Protein AF-W2TGU9-F1 (afdb_monomer)

pLDDT: mean 70.24, std 19.49, range [22.89, 90.75]

Solvent-accessible surface area (backbone atoms only — not comparable to full-atom values): 8848 Å² total; per-residue (Å²): 119,81,78,75,55,93,89,49,53,28,16,48,37,39,36,30,33,46,32,36,90,89,42,74,52,79,62,79,41,73,50,71,53,70,76,40,55,74,68,80,34,71,71,95,74,76,102,65,79,86,46,58,84,76,68,36,72,63,57,71,73,82,74,92,68,99,60,100,67,80,61,54,47,38,52,45,71,42,64,78,46,86,91,39,70,50,75,46,83,45,72,67,69,90,71,77,44,30,33,36,43,34,39,31,64,24,86,51,97,61,87,42,76,31,36,31,44,32,41,36,8,36,63,94,35,71,72,45,73,36,57,27,30,20,88,46,86,53,78,42,73,43,89,89,50,120

Radius of gyration: 15.14 Å; Cα contacts (8 Å, |Δi|>4): 300; chains: 1; bounding box: 42×35×39 Å

Mean predicted aligned error: 9.55 Å

InterPro domains:
  IPR005018 DOMON domain [PF03351] (83-142)
  IPR042789 DOMON domain-containing protein FRRS1L [PTHR46902] (46-141)

Organism: Necator americanus (NCBI:txid51031)

Structure (mmCIF, N/CA/C/O bac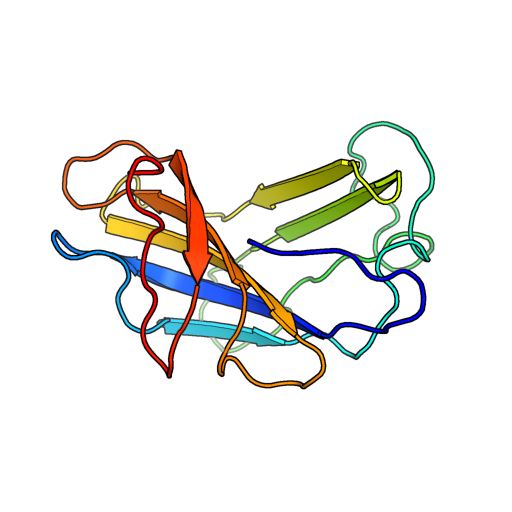kbone):
data_AF-W2TGU9-F1
#
_entry.id   AF-W2TGU9-F1
#
loop_
_atom_site.group_PDB
_atom_site.id
_atom_site.type_symbol
_atom_site.label_atom_id
_atom_site.label_alt_id
_atom_site.label_comp_id
_atom_site.label_asym_id
_atom_site.label_entity_id
_atom_site.label_seq_id
_atom_site.pdbx_PDB_ins_code
_atom_site.Cartn_x
_atom_site.Cartn_y
_atom_site.Cartn_z
_atom_site.occupancy
_atom_site.B_iso_or_equiv
_atom_site.auth_seq_id
_atom_site.auth_comp_id
_atom_site.auth_asym_id
_atom_site.auth_atom_id
_atom_site.pdbx_PDB_model_num
ATOM 1 N N . VAL A 1 1 ? 9.210 -6.435 4.866 1.00 71.75 1 VAL A N 1
ATOM 2 C CA . VAL A 1 1 ? 9.332 -4.982 4.605 1.00 71.75 1 VAL A CA 1
ATOM 3 C C . VAL A 1 1 ? 9.538 -4.822 3.114 1.00 71.75 1 VAL A C 1
ATOM 5 O O . VAL A 1 1 ? 10.260 -5.633 2.547 1.00 71.75 1 VAL A O 1
ATOM 8 N N . PHE A 1 2 ? 8.859 -3.862 2.485 1.00 81.00 2 PHE A N 1
ATOM 9 C CA . PHE A 1 2 ? 8.935 -3.647 1.040 1.00 81.00 2 PHE A CA 1
ATOM 10 C C . PHE A 1 2 ? 10.384 -3.403 0.593 1.00 81.00 2 PHE A C 1
ATOM 12 O O . PHE A 1 2 ? 11.116 -2.652 1.236 1.00 81.00 2 PHE A O 1
ATOM 19 N N . THR A 1 3 ? 10.781 -4.036 -0.509 1.00 84.38 3 THR A N 1
ATOM 20 C CA . THR A 1 3 ? 12.079 -3.835 -1.156 1.00 84.38 3 THR A CA 1
ATOM 21 C C . THR A 1 3 ? 11.817 -3.438 -2.595 1.00 84.38 3 THR A C 1
ATOM 23 O O . THR A 1 3 ? 11.109 -4.140 -3.315 1.00 84.38 3 THR A O 1
ATOM 26 N N . TYR A 1 4 ? 12.351 -2.290 -2.988 1.00 84.31 4 TYR A N 1
ATOM 27 C CA . TYR A 1 4 ? 12.163 -1.759 -4.326 1.00 84.31 4 TYR A CA 1
ATOM 28 C C . TYR A 1 4 ? 13.115 -2.417 -5.323 1.00 84.31 4 TYR A C 1
ATOM 30 O O . TYR A 1 4 ? 14.317 -2.503 -5.083 1.00 84.31 4 TYR A O 1
ATOM 38 N N . ASP A 1 5 ? 12.560 -2.840 -6.454 1.00 87.44 5 ASP A N 1
ATOM 39 C CA . ASP A 1 5 ? 13.272 -3.323 -7.629 1.00 87.44 5 ASP A CA 1
ATOM 40 C C . ASP A 1 5 ? 12.936 -2.400 -8.808 1.00 87.44 5 ASP A C 1
ATOM 42 O O . ASP A 1 5 ? 11.795 -2.324 -9.266 1.00 87.44 5 ASP A O 1
ATOM 46 N N . SER A 1 6 ? 13.941 -1.680 -9.306 1.00 82.25 6 SER A N 1
ATOM 47 C CA . SER A 1 6 ? 13.779 -0.737 -10.416 1.00 82.25 6 SER A CA 1
ATOM 48 C C . SER A 1 6 ? 13.483 -1.411 -11.758 1.00 82.25 6 SER A C 1
ATOM 50 O O . SER A 1 6 ? 13.033 -0.739 -12.687 1.00 82.25 6 SER A O 1
ATOM 52 N N . SER A 1 7 ? 13.713 -2.721 -11.872 1.00 87.12 7 SER A N 1
ATOM 53 C CA . SER A 1 7 ? 13.420 -3.515 -13.067 1.00 87.12 7 SER A CA 1
ATOM 54 C C . SER A 1 7 ? 12.006 -4.102 -13.075 1.00 87.12 7 SER A C 1
ATOM 56 O O . SER A 1 7 ? 11.562 -4.627 -14.099 1.00 87.12 7 SER A O 1
ATOM 58 N N . GLN A 1 8 ? 11.270 -3.965 -11.968 1.00 87.88 8 GLN A N 1
ATOM 59 C CA . GLN A 1 8 ? 9.936 -4.520 -11.802 1.00 87.88 8 GLN A CA 1
ATOM 60 C C . GLN A 1 8 ? 8.850 -3.431 -11.896 1.00 87.88 8 GLN A C 1
ATOM 62 O O . GLN A 1 8 ? 8.919 -2.410 -11.206 1.00 87.88 8 GLN A O 1
ATOM 67 N N . PRO A 1 9 ? 7.787 -3.646 -12.692 1.00 83.75 9 PRO A N 1
ATOM 68 C CA . PRO A 1 9 ? 6.583 -2.841 -12.588 1.00 83.75 9 PRO A CA 1
ATOM 69 C C . PRO A 1 9 ? 5.688 -3.345 -11.442 1.00 83.75 9 PRO A C 1
ATOM 71 O O . PRO A 1 9 ? 5.563 -4.547 -11.198 1.00 83.75 9 PRO A O 1
ATOM 74 N N . TYR A 1 10 ? 5.016 -2.418 -10.766 1.00 83.94 10 TYR A N 1
ATOM 75 C CA . TYR A 1 10 ? 4.157 -2.683 -9.618 1.00 83.94 10 TYR A CA 1
ATOM 76 C C . TYR A 1 10 ? 2.718 -2.245 -9.874 1.00 83.94 10 TYR A C 1
ATOM 78 O O . TYR A 1 10 ? 2.453 -1.245 -10.546 1.00 83.94 10 TYR A O 1
ATOM 86 N N . TYR A 1 11 ? 1.785 -2.969 -9.271 1.00 84.94 11 TYR A N 1
ATOM 87 C CA . TYR A 1 11 ? 0.453 -2.477 -8.963 1.00 84.94 11 TYR A CA 1
ATOM 88 C C . TYR A 1 11 ? 0.491 -1.787 -7.601 1.00 84.94 11 TYR A C 1
ATOM 90 O O . TYR A 1 11 ? 1.033 -2.322 -6.631 1.00 84.94 11 TYR A O 1
ATOM 98 N N . ILE A 1 12 ? -0.107 -0.603 -7.529 1.00 81.00 12 ILE A N 1
ATOM 99 C CA . ILE A 1 12 ? -0.332 0.125 -6.286 1.00 81.00 12 ILE A CA 1
ATOM 100 C C . ILE A 1 12 ? -1.722 -0.262 -5.792 1.00 81.00 12 ILE A C 1
ATOM 102 O O . ILE A 1 12 ? -2.729 0.013 -6.453 1.00 81.00 12 ILE A O 1
ATOM 106 N N . LEU A 1 13 ? -1.76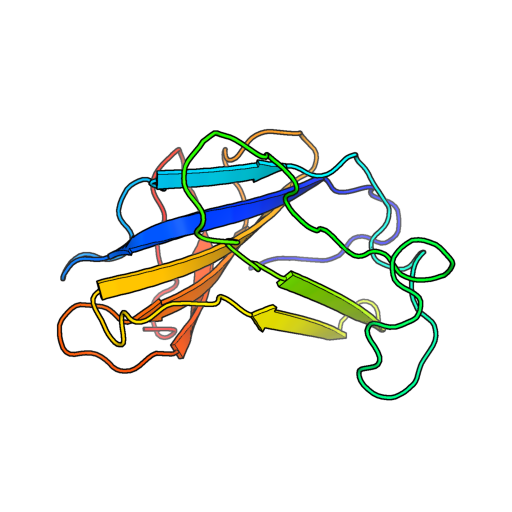5 -0.919 -4.639 1.00 84.69 13 LEU A N 1
ATOM 107 C CA . LEU A 1 13 ? -2.980 -1.427 -4.015 1.00 84.69 13 LEU A CA 1
ATOM 108 C C . LEU A 1 13 ? -3.308 -0.534 -2.826 1.00 84.69 13 LEU A C 1
ATOM 110 O O . LEU A 1 13 ? -2.603 -0.570 -1.824 1.00 84.69 13 LEU A O 1
ATOM 114 N N . LEU A 1 14 ? -4.352 0.283 -2.924 1.00 78.88 14 LEU A N 1
ATOM 115 C CA . LEU A 1 14 ? -4.791 1.148 -1.832 1.00 78.88 14 LEU A CA 1
ATOM 116 C C . LEU A 1 14 ? -6.035 0.573 -1.176 1.00 78.88 14 LEU A C 1
ATOM 118 O O . LEU A 1 14 ? -7.006 0.247 -1.859 1.00 78.88 14 LEU A O 1
ATOM 122 N N . ALA A 1 15 ? -6.022 0.496 0.149 1.00 84.12 15 ALA A N 1
ATOM 123 C CA . ALA A 1 15 ? -7.124 -0.026 0.938 1.00 84.12 15 ALA A CA 1
ATOM 124 C C . ALA A 1 15 ? -7.384 0.851 2.164 1.00 84.12 15 ALA A C 1
ATOM 126 O O . ALA A 1 15 ? -6.455 1.320 2.814 1.00 84.12 15 ALA A O 1
ATOM 127 N N . SER A 1 16 ? -8.650 1.054 2.512 1.00 82.25 16 SER A N 1
ATOM 128 C CA . SER A 1 16 ? -9.037 1.746 3.743 1.00 82.25 16 SER A CA 1
ATOM 129 C C . SER A 1 16 ? -10.213 1.055 4.410 1.00 82.25 16 SER A C 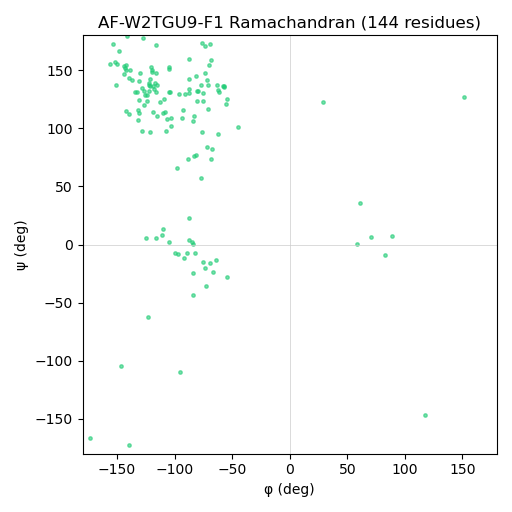1
ATOM 131 O O . SER A 1 16 ? -11.082 0.480 3.743 1.00 82.25 16 SER A O 1
ATOM 133 N N . GLY A 1 17 ? -10.269 1.157 5.728 1.00 83.88 17 GLY A N 1
ATOM 134 C CA . GLY A 1 17 ? -11.317 0.542 6.523 1.00 83.88 17 GLY A CA 1
ATOM 135 C C . GLY A 1 17 ? -11.233 0.946 7.985 1.00 83.88 17 GLY A C 1
ATOM 136 O O . GLY A 1 17 ? -10.530 1.889 8.357 1.00 83.88 17 GLY A O 1
ATOM 137 N N . SER A 1 18 ? -11.978 0.220 8.810 1.00 89.06 18 SER A N 1
ATOM 138 C CA . SER A 1 18 ? -11.924 0.367 10.257 1.00 89.06 18 SER A CA 1
ATOM 139 C C . SER A 1 18 ? -10.840 -0.516 10.865 1.00 89.06 18 SER A C 1
ATOM 141 O O . SER A 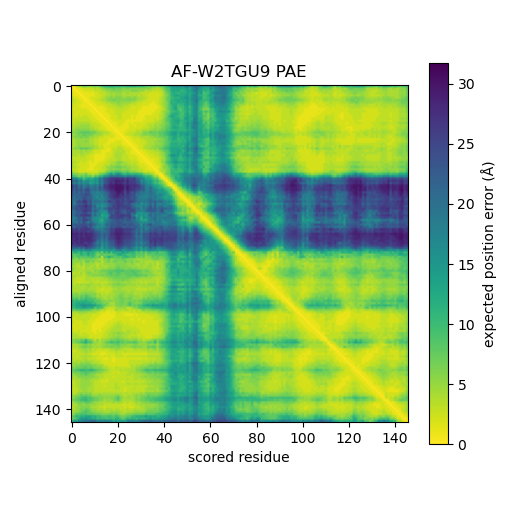1 18 ? -10.424 -1.526 10.296 1.00 89.06 18 SER A O 1
ATOM 143 N N . THR A 1 19 ? -10.419 -0.166 12.068 1.00 90.75 19 THR A N 1
ATOM 144 C CA . THR A 1 19 ? -9.568 -1.017 12.901 1.00 90.75 19 THR A CA 1
ATOM 145 C C . THR A 1 19 ? -10.316 -1.421 14.170 1.00 90.75 19 THR A C 1
ATOM 147 O O . THR A 1 19 ? -11.407 -0.924 14.451 1.00 90.75 19 THR A O 1
ATOM 150 N N . ASN A 1 20 ? -9.733 -2.332 14.936 1.00 89.69 20 ASN A N 1
ATOM 151 C CA . ASN A 1 20 ? -10.162 -2.700 16.281 1.00 89.69 20 ASN A CA 1
ATOM 152 C C . ASN A 1 20 ? -8.925 -2.905 17.175 1.00 89.69 20 ASN A C 1
ATOM 154 O O . ASN A 1 20 ? -7.795 -2.661 16.752 1.00 89.69 20 ASN A O 1
ATOM 158 N N . ASP A 1 21 ? -9.126 -3.391 18.395 1.00 87.31 21 ASP A N 1
ATOM 159 C CA . ASP A 1 21 ? -8.052 -3.622 19.374 1.00 87.31 21 ASP A CA 1
ATOM 160 C C . ASP A 1 21 ? -7.041 -4.696 18.923 1.00 87.31 21 ASP A C 1
ATOM 162 O O . ASP A 1 21 ? -5.985 -4.850 19.524 1.00 87.31 21 ASP A O 1
ATOM 166 N N . GLN A 1 22 ? -7.371 -5.465 17.883 1.00 84.75 22 GLN A N 1
ATOM 167 C CA . GLN A 1 22 ? -6.570 -6.551 17.313 1.00 84.75 22 GLN A CA 1
ATOM 168 C C . GLN A 1 22 ? -5.908 -6.168 15.976 1.00 84.75 22 GLN A C 1
ATOM 170 O O . GLN A 1 22 ? -5.261 -7.017 15.359 1.00 84.75 22 GLN A O 1
ATOM 175 N N . GLY A 1 23 ? -6.075 -4.926 15.503 1.00 88.12 23 GLY A N 1
ATOM 176 C CA . GLY A 1 23 ? -5.465 -4.425 14.270 1.00 88.12 23 GLY A CA 1
ATOM 177 C C . GLY A 1 23 ? -6.474 -4.008 13.199 1.00 88.12 23 GLY A C 1
ATOM 178 O O . GLY A 1 23 ? -7.545 -3.473 13.487 1.00 88.12 23 GLY A O 1
ATOM 179 N N . LEU A 1 24 ? -6.105 -4.210 11.934 1.00 90.12 24 LEU A N 1
ATOM 180 C CA . LEU A 1 24 ? -6.915 -3.822 10.779 1.00 90.12 24 LEU A CA 1
ATOM 181 C C . LEU A 1 24 ? -8.029 -4.842 10.520 1.00 90.12 24 LEU A C 1
ATOM 183 O O . LEU A 1 24 ? -7.780 -6.049 10.459 1.00 90.12 24 LEU A O 1
ATOM 187 N N . ASN A 1 25 ? -9.255 -4.353 10.318 1.00 89.62 25 ASN A N 1
ATOM 188 C CA . ASN A 1 25 ? -10.330 -5.179 9.773 1.00 89.62 25 ASN A CA 1
ATOM 189 C C . ASN A 1 25 ? -10.150 -5.362 8.260 1.00 89.62 25 ASN A C 1
ATOM 191 O O . ASN A 1 25 ? -9.295 -4.741 7.631 1.00 89.62 25 ASN A O 1
ATOM 195 N N . VAL A 1 26 ? -10.989 -6.208 7.661 1.00 86.81 26 VAL A N 1
ATOM 196 C CA . VAL A 1 26 ? -11.100 -6.284 6.199 1.00 86.81 26 VAL A CA 1
ATOM 197 C C . VAL A 1 26 ? -11.495 -4.908 5.655 1.00 86.81 26 VAL A C 1
ATOM 199 O O . VAL A 1 26 ? -12.362 -4.236 6.216 1.00 86.81 26 VAL A O 1
ATOM 202 N N . HIS A 1 27 ? -10.850 -4.490 4.567 1.00 81.62 27 HIS A N 1
ATOM 203 C CA . HIS A 1 27 ? -11.079 -3.175 3.981 1.00 81.62 27 HIS A CA 1
ATOM 204 C C . HIS A 1 27 ? -12.519 -3.015 3.486 1.00 81.62 27 HIS A C 1
ATOM 206 O O . HIS A 1 27 ? -13.063 -3.880 2.798 1.00 81.62 27 HIS A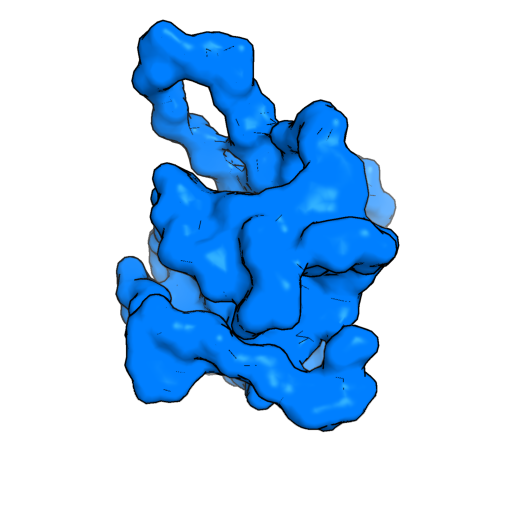 O 1
ATOM 212 N N . SER A 1 28 ? -13.113 -1.857 3.758 1.00 77.31 28 SER A N 1
ATOM 213 C CA . SER A 1 28 ? -14.412 -1.480 3.184 1.00 77.31 28 SER A CA 1
ATOM 214 C C . SER A 1 28 ? -14.257 -0.874 1.790 1.00 77.31 28 SER A C 1
ATOM 216 O O . SER A 1 28 ? -15.179 -0.922 0.979 1.00 77.31 28 SER A O 1
ATOM 218 N N . HIS A 1 29 ? -13.083 -0.307 1.505 1.00 73.44 29 HIS A N 1
ATOM 219 C CA . HIS A 1 29 ? -12.764 0.317 0.229 1.00 73.44 29 HIS A CA 1
ATOM 220 C C . HIS A 1 29 ? -11.384 -0.139 -0.225 1.00 73.44 29 HIS A C 1
ATOM 222 O O . HIS A 1 29 ? -10.430 -0.078 0.550 1.00 73.44 29 HIS A O 1
ATOM 228 N N . ALA A 1 30 ? -11.284 -0.564 -1.479 1.00 76.69 30 ALA A N 1
ATOM 229 C CA . ALA A 1 30 ? -10.026 -0.942 -2.098 1.00 76.69 30 ALA A CA 1
ATOM 230 C C . ALA A 1 30 ? -10.011 -0.527 -3.561 1.00 76.69 30 ALA A C 1
ATOM 232 O O . ALA A 1 30 ? -11.050 -0.490 -4.227 1.00 76.69 30 ALA A O 1
ATOM 233 N N . VAL A 1 31 ? -8.826 -0.175 -4.038 1.00 71.12 31 VAL A N 1
ATOM 234 C CA . VAL A 1 31 ? -8.640 0.374 -5.370 1.00 71.12 31 VAL A CA 1
ATOM 235 C C . VAL A 1 31 ? -7.238 -0.005 -5.850 1.00 71.12 31 VAL A C 1
ATOM 237 O O . VAL A 1 31 ? -6.276 0.040 -5.083 1.00 71.12 31 VAL A O 1
ATOM 240 N N . VAL A 1 32 ? -7.135 -0.406 -7.114 1.00 76.25 32 VAL A N 1
ATOM 241 C CA . VAL A 1 32 ? -5.919 -0.974 -7.708 1.00 76.25 32 VAL A CA 1
ATOM 242 C C . VAL A 1 32 ? -5.508 -0.134 -8.913 1.00 76.25 32 VAL A C 1
ATOM 244 O O . VAL A 1 32 ? -6.353 0.199 -9.746 1.00 76.25 32 VAL A O 1
ATOM 247 N N . SER A 1 33 ? -4.229 0.233 -9.001 1.00 67.94 33 SER A N 1
ATOM 248 C CA . SER A 1 33 ? -3.684 0.926 -10.173 1.00 67.94 33 SER A CA 1
ATOM 249 C C . SER A 1 33 ? -3.523 0.006 -11.378 1.00 67.94 33 SER A C 1
ATOM 251 O O . SER A 1 33 ? -3.634 -1.210 -11.279 1.00 67.94 33 SER A O 1
ATOM 253 N N . SER A 1 34 ? -3.210 0.579 -12.538 1.00 73.31 34 SER A N 1
ATOM 254 C CA . SER A 1 34 ? -2.525 -0.177 -13.585 1.00 73.31 34 SER A CA 1
ATOM 255 C C . SER A 1 34 ? -1.088 -0.496 -13.153 1.00 73.31 34 SER A C 1
ATOM 257 O O . SER A 1 34 ? -0.524 0.197 -12.301 1.00 73.31 34 SER A O 1
ATOM 259 N N . SER A 1 35 ? -0.486 -1.513 -13.769 1.00 81.19 35 SER A N 1
ATOM 260 C CA . SER A 1 35 ? 0.934 -1.828 -13.588 1.00 81.19 35 SER A CA 1
ATOM 261 C C . SER A 1 35 ? 1.818 -0.668 -14.069 1.00 81.19 35 SER A C 1
ATOM 263 O O . SER A 1 35 ? 1.568 -0.119 -15.146 1.00 81.19 35 SER A O 1
ATOM 265 N N . ARG A 1 36 ? 2.816 -0.264 -13.271 1.00 72.88 36 ARG A N 1
ATOM 266 C CA . ARG A 1 36 ? 3.729 0.853 -13.578 1.00 72.88 36 ARG A CA 1
ATOM 267 C C . ARG A 1 36 ? 5.069 0.741 -12.845 1.00 72.88 36 ARG A C 1
ATOM 269 O O . ARG A 1 36 ? 5.131 0.171 -11.761 1.00 72.88 36 ARG A O 1
ATOM 276 N N . PHE A 1 37 ? 6.126 1.346 -13.380 1.00 78.62 37 PHE A N 1
ATOM 277 C CA . PHE A 1 37 ? 7.380 1.539 -12.639 1.00 78.62 37 PHE A CA 1
ATOM 278 C C . PHE A 1 37 ? 7.240 2.701 -11.651 1.00 78.62 37 PHE A C 1
ATOM 280 O O . PHE A 1 37 ? 6.688 3.738 -12.012 1.00 78.62 37 PHE A O 1
ATOM 287 N N . LEU A 1 38 ? 7.744 2.548 -10.422 1.00 72.06 38 LEU A N 1
ATOM 288 C CA . LEU A 1 38 ? 7.587 3.576 -9.381 1.00 72.06 38 LEU A CA 1
ATOM 289 C C . LEU A 1 38 ? 8.459 4.818 -9.624 1.00 72.06 38 LEU A C 1
ATOM 291 O O . LEU A 1 38 ? 8.008 5.921 -9.354 1.00 72.06 38 LEU A O 1
ATOM 295 N N . GLY A 1 39 ? 9.669 4.654 -10.171 1.00 59.16 39 GLY A N 1
ATOM 296 C CA . GLY A 1 39 ? 10.597 5.766 -10.438 1.00 59.16 39 GLY A CA 1
ATOM 297 C C . GLY A 1 39 ? 10.386 6.491 -11.773 1.00 59.16 39 GLY A C 1
ATOM 298 O O . GLY A 1 39 ? 11.165 7.372 -12.121 1.00 59.16 39 GLY A O 1
ATOM 299 N N . ALA A 1 40 ? 9.375 6.113 -12.561 1.00 54.44 40 ALA A N 1
ATOM 300 C CA . ALA A 1 40 ? 9.128 6.715 -13.876 1.00 54.44 40 ALA A CA 1
ATOM 301 C C . ALA A 1 40 ? 8.344 8.045 -13.810 1.00 54.44 40 ALA A C 1
ATOM 303 O O . ALA A 1 40 ? 8.194 8.708 -14.832 1.00 54.44 40 ALA A O 1
ATOM 304 N N . ASP A 1 41 ? 7.857 8.435 -12.626 1.00 51.41 41 ASP A N 1
ATOM 305 C CA . ASP A 1 41 ? 6.980 9.595 -12.404 1.00 51.41 41 ASP A CA 1
ATOM 306 C C . ASP A 1 41 ? 7.651 10.759 -11.629 1.00 51.41 41 ASP A C 1
ATOM 308 O O . ASP A 1 41 ? 6.976 11.714 -11.233 1.00 51.41 41 ASP A O 1
ATOM 312 N N . ASP A 1 42 ? 8.967 10.692 -11.392 1.00 46.09 42 ASP A N 1
ATOM 313 C CA . ASP A 1 42 ? 9.680 11.562 -10.449 1.00 46.09 42 ASP A CA 1
ATOM 314 C C . ASP A 1 42 ? 10.290 12.816 -11.107 1.00 46.09 42 ASP A C 1
ATOM 316 O O . ASP A 1 42 ? 11.310 12.761 -11.795 1.00 46.09 42 ASP A O 1
ATOM 320 N N . THR A 1 43 ? 9.712 13.993 -10.832 1.00 39.66 43 THR A N 1
ATOM 321 C CA . THR A 1 43 ? 10.424 15.284 -10.934 1.00 39.66 43 THR A CA 1
ATOM 322 C C . THR A 1 43 ? 10.509 15.938 -9.547 1.00 39.66 43 THR A C 1
ATOM 324 O O . THR A 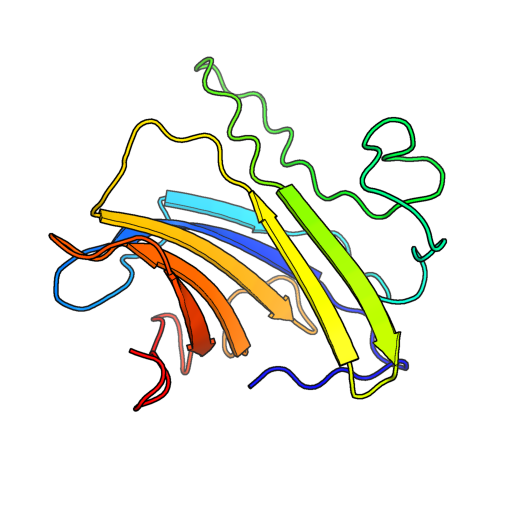1 43 ? 9.495 16.017 -8.847 1.00 39.66 43 THR A O 1
ATOM 327 N N . PRO A 1 44 ? 11.699 16.401 -9.110 1.00 36.28 44 PRO A N 1
ATOM 328 C CA . PRO A 1 44 ? 11.930 16.829 -7.734 1.00 36.28 44 PRO A CA 1
ATOM 329 C C . PRO A 1 44 ? 11.407 18.250 -7.483 1.00 36.28 44 PRO A C 1
ATOM 331 O O . PRO A 1 44 ? 11.836 19.208 -8.123 1.00 36.28 44 PRO A O 1
ATOM 334 N N . GLY A 1 45 ? 10.525 18.403 -6.493 1.00 33.28 45 GLY A N 1
ATOM 335 C CA . GLY A 1 45 ? 10.143 19.706 -5.945 1.00 33.28 45 GLY A CA 1
ATOM 336 C C . GLY A 1 45 ? 8.723 19.735 -5.385 1.00 33.28 45 GLY A C 1
ATOM 337 O O . GLY A 1 45 ? 7.793 19.346 -6.078 1.00 33.28 45 GLY A O 1
ATOM 338 N N . SER A 1 46 ? 8.609 20.184 -4.126 1.00 34.16 46 SER A N 1
ATOM 339 C CA . SER A 1 46 ? 7.433 20.704 -3.398 1.00 34.16 46 SER A CA 1
ATOM 340 C C . SER A 1 46 ? 6.044 20.188 -3.809 1.00 34.16 46 SER A C 1
ATOM 342 O O . SER A 1 46 ? 5.600 20.399 -4.931 1.00 34.16 46 SER A O 1
ATOM 344 N N . PHE A 1 47 ? 5.308 19.604 -2.856 1.00 44.12 47 PHE A N 1
ATOM 345 C CA . PHE A 1 47 ? 3.930 19.121 -3.020 1.00 44.12 47 PHE A CA 1
ATOM 346 C C . PHE A 1 47 ? 3.031 20.129 -3.765 1.00 44.12 47 PHE A C 1
ATOM 348 O O . PHE A 1 47 ? 2.544 21.105 -3.199 1.00 44.12 47 PHE A O 1
ATOM 355 N N . ASP A 1 48 ? 2.825 19.854 -5.052 1.00 41.56 48 ASP A N 1
ATOM 356 C CA . ASP A 1 48 ? 1.916 20.544 -5.956 1.00 41.56 48 ASP A CA 1
ATOM 357 C C . ASP A 1 48 ? 1.096 19.479 -6.693 1.00 41.56 48 ASP A C 1
ATOM 359 O O . ASP A 1 48 ? 1.643 18.640 -7.421 1.00 41.56 48 ASP A O 1
ATOM 363 N N . ASN A 1 49 ? -0.215 19.485 -6.453 1.00 47.09 49 ASN A N 1
ATOM 364 C CA . ASN A 1 49 ? -1.176 18.565 -7.057 1.00 47.09 49 ASN A CA 1
ATOM 365 C C . ASN A 1 49 ? -1.653 19.027 -8.447 1.00 47.09 49 ASN A C 1
ATOM 367 O O . ASN A 1 49 ? -2.459 18.330 -9.065 1.00 47.09 49 ASN A O 1
ATOM 371 N N . SER A 1 50 ? -1.155 20.168 -8.940 1.00 45.00 50 SER A N 1
ATOM 372 C CA . SER A 1 50 ? -1.586 20.797 -10.190 1.00 45.00 50 SER A CA 1
ATOM 373 C C . SER A 1 50 ? -1.242 19.995 -11.451 1.00 45.00 50 SER A C 1
ATOM 375 O O . SER A 1 50 ? -1.929 20.143 -12.459 1.00 45.00 50 SER A O 1
ATOM 377 N N . SER A 1 51 ? -0.224 19.120 -11.409 1.00 41.03 51 SER A N 1
ATOM 378 C CA . SER A 1 51 ? 0.258 18.355 -12.575 1.00 41.03 51 SER A CA 1
ATOM 379 C C . SER A 1 51 ? -0.035 16.845 -12.540 1.00 41.03 51 SER A C 1
ATOM 381 O O . SER A 1 51 ? 0.505 16.085 -13.354 1.00 41.03 51 SER A O 1
ATOM 383 N N . CYS A 1 52 ? -0.907 16.392 -11.629 1.00 44.34 52 CYS A N 1
ATOM 384 C CA . CYS A 1 52 ? -1.443 15.028 -11.656 1.00 44.34 52 CYS A CA 1
ATOM 385 C C . CYS A 1 52 ? -2.080 14.724 -13.025 1.00 44.34 52 CYS A C 1
ATOM 387 O O . CYS A 1 52 ? -2.967 15.451 -13.463 1.00 44.34 52 CYS A O 1
ATOM 389 N N . GLY A 1 53 ? -1.653 13.642 -13.688 1.00 38.16 53 GLY A N 1
ATOM 390 C CA . GLY A 1 53 ? -2.150 13.272 -15.024 1.00 38.16 53 GLY A CA 1
ATOM 391 C C . GLY A 1 53 ? -1.384 13.883 -16.207 1.00 38.16 53 GLY A C 1
ATOM 392 O O . GLY A 1 53 ? -1.813 13.715 -17.343 1.00 38.16 53 GLY A O 1
ATOM 393 N N . SER A 1 54 ? -0.255 14.557 -15.956 1.00 38.72 54 SER A N 1
ATOM 394 C CA . SER A 1 54 ? 0.679 15.019 -16.996 1.00 38.72 54 SER A CA 1
ATOM 395 C C . SER A 1 54 ? 2.091 14.468 -16.767 1.00 38.72 54 SER A C 1
ATOM 397 O O . SER A 1 54 ? 2.575 13.671 -17.564 1.00 38.72 54 SER A O 1
ATOM 399 N N . THR A 1 55 ? 2.729 14.815 -15.645 1.00 29.52 55 THR A N 1
ATOM 400 C CA . THR A 1 55 ? 4.124 14.424 -15.342 1.00 29.52 55 THR A CA 1
ATOM 401 C C . THR A 1 55 ? 4.291 13.702 -14.003 1.00 29.52 55 THR A C 1
ATOM 403 O O . THR A 1 55 ? 5.416 13.442 -13.595 1.00 29.52 55 THR A O 1
ATOM 406 N N . LYS A 1 56 ? 3.186 13.400 -13.305 1.00 34.50 56 LYS A N 1
ATOM 407 C CA . LYS A 1 56 ? 3.170 12.751 -11.984 1.00 34.50 56 LYS A CA 1
ATOM 408 C C . LYS A 1 56 ? 2.194 11.575 -11.941 1.00 34.50 56 LYS A C 1
ATOM 410 O O . LYS A 1 56 ? 1.058 11.674 -12.422 1.00 34.50 56 LYS A O 1
ATOM 415 N N . GLY A 1 57 ? 2.604 10.505 -11.263 1.00 37.78 57 GLY A N 1
ATOM 416 C CA . GLY A 1 57 ? 1.831 9.292 -11.027 1.00 37.78 57 GLY A CA 1
ATOM 417 C C . GLY A 1 57 ? 0.882 9.412 -9.841 1.00 37.78 57 GLY A C 1
ATOM 418 O O . GLY A 1 57 ? 1.132 8.864 -8.776 1.00 37.78 57 GLY A O 1
ATOM 419 N N . CYS A 1 58 ? -0.237 10.109 -10.021 1.00 42.34 58 CYS A N 1
ATOM 420 C CA . CYS A 1 58 ? -1.273 10.198 -8.995 1.00 42.34 58 CYS A CA 1
ATOM 421 C C . CYS A 1 58 ? -2.254 9.033 -9.133 1.00 42.34 58 CYS A C 1
ATOM 423 O O . CYS A 1 58 ? -2.781 8.792 -10.220 1.00 42.34 58 CYS A O 1
ATOM 425 N N . PHE A 1 59 ? -2.545 8.335 -8.036 1.00 44.69 59 PHE A N 1
ATOM 426 C CA . PHE A 1 59 ? -3.662 7.402 -8.002 1.00 44.69 59 PHE A CA 1
ATOM 427 C C . PHE A 1 59 ? -4.834 8.028 -7.247 1.00 44.69 59 PHE A C 1
ATOM 429 O O . PHE A 1 59 ? -4.829 8.130 -6.022 1.00 44.69 59 PHE A O 1
ATOM 436 N N . ILE A 1 60 ? -5.818 8.500 -8.013 1.00 44.59 60 ILE A N 1
ATOM 437 C CA . ILE A 1 60 ? -7.068 9.063 -7.508 1.00 44.59 60 ILE A CA 1
ATOM 438 C C . ILE A 1 60 ? -8.163 8.051 -7.827 1.00 44.59 60 ILE A C 1
ATOM 440 O O . ILE A 1 60 ? -8.478 7.811 -8.992 1.00 44.59 60 ILE A O 1
ATOM 444 N N . ALA A 1 61 ? -8.746 7.459 -6.791 1.00 38.53 61 ALA A N 1
ATOM 445 C CA . ALA A 1 61 ? -9.866 6.545 -6.931 1.00 38.53 61 ALA A CA 1
ATOM 446 C C . ALA A 1 61 ? -11.149 7.305 -7.315 1.00 38.53 61 ALA A C 1
ATOM 448 O O . ALA A 1 61 ? -11.961 7.656 -6.463 1.00 38.53 61 ALA A O 1
ATOM 449 N N . ASN A 1 62 ? -11.339 7.581 -8.605 1.00 36.38 62 ASN A N 1
ATOM 450 C CA . ASN A 1 62 ? -12.558 8.199 -9.125 1.00 36.38 62 ASN A CA 1
ATOM 451 C C . ASN A 1 62 ? -13.604 7.129 -9.473 1.00 36.38 62 ASN A C 1
ATOM 453 O O . ASN A 1 62 ? -13.859 6.874 -10.644 1.00 36.38 62 ASN A O 1
ATOM 457 N N . ASN A 1 63 ? -14.233 6.520 -8.464 1.00 39.84 63 ASN A N 1
ATOM 458 C CA . ASN A 1 63 ? -15.472 5.761 -8.663 1.00 39.84 63 ASN A CA 1
ATOM 459 C C . ASN A 1 63 ? -16.641 6.556 -8.078 1.00 39.84 63 ASN A C 1
ATOM 461 O O . ASN A 1 63 ? -16.886 6.548 -6.872 1.00 39.84 63 ASN A O 1
ATOM 465 N N . GLY A 1 64 ? -17.351 7.277 -8.946 1.00 34.62 64 GLY A N 1
ATOM 466 C CA . GLY A 1 64 ? -18.592 7.954 -8.596 1.00 34.62 64 GLY A CA 1
ATOM 467 C C . GLY A 1 64 ? -19.737 6.953 -8.494 1.00 34.62 64 GLY A C 1
ATOM 468 O O . GLY A 1 64 ? -20.353 6.637 -9.502 1.00 34.62 64 GLY A O 1
ATOM 469 N N . ASN A 1 65 ? -20.048 6.493 -7.283 1.00 29.27 65 ASN A N 1
ATOM 470 C CA . ASN A 1 65 ? -21.312 5.825 -6.981 1.00 29.27 65 ASN A CA 1
ATOM 471 C C . ASN A 1 65 ? -22.040 6.601 -5.881 1.00 29.27 65 ASN A C 1
ATOM 473 O O . ASN A 1 65 ? -21.745 6.434 -4.704 1.00 29.27 65 ASN A O 1
ATOM 477 N N . GLY A 1 66 ? -22.978 7.460 -6.292 1.00 26.53 66 GLY A N 1
ATOM 478 C CA . GLY A 1 66 ? -24.248 7.739 -5.602 1.00 26.53 66 GLY A CA 1
ATOM 479 C C . GLY A 1 66 ? -24.263 8.253 -4.157 1.00 26.53 66 GLY A C 1
ATOM 480 O O . GLY A 1 66 ? -25.350 8.483 -3.639 1.00 26.53 66 GLY A O 1
ATOM 481 N N . MET A 1 67 ? -23.124 8.461 -3.501 1.00 22.89 67 MET A N 1
ATOM 482 C CA . MET A 1 67 ? -23.025 9.069 -2.178 1.00 22.89 67 MET A CA 1
ATOM 483 C C . MET A 1 67 ? -21.796 9.972 -2.123 1.00 22.89 67 MET A C 1
ATOM 485 O O . MET A 1 67 ? -20.657 9.527 -2.239 1.00 22.89 67 MET A O 1
ATOM 489 N N . THR A 1 68 ? -22.047 11.267 -1.964 1.00 24.11 68 THR A N 1
ATOM 490 C CA . THR A 1 68 ? -21.069 12.355 -1.940 1.00 24.11 68 THR A CA 1
ATOM 491 C C . THR A 1 68 ? -20.185 12.292 -0.690 1.00 24.11 68 THR A C 1
ATOM 493 O O . THR A 1 68 ? -20.308 13.098 0.225 1.00 24.11 68 THR A O 1
ATOM 496 N N . VAL A 1 69 ? -19.254 11.343 -0.660 1.00 24.80 69 VAL A N 1
ATOM 497 C CA . VAL A 1 69 ? -18.036 11.399 0.148 1.00 24.80 69 VAL A CA 1
ATOM 498 C C . VAL A 1 69 ? -16.899 11.109 -0.819 1.00 24.80 69 VAL A C 1
ATOM 500 O O . VAL A 1 69 ? -16.634 9.972 -1.184 1.00 24.80 69 VAL A O 1
ATOM 503 N N . SER A 1 70 ? -16.259 12.168 -1.311 1.00 28.89 70 SER A N 1
ATOM 504 C CA . SER A 1 70 ? -15.007 12.047 -2.054 1.00 28.89 70 SER A CA 1
ATOM 505 C C . SER A 1 70 ? -13.970 11.444 -1.099 1.00 28.89 70 SER A C 1
ATOM 507 O O . SER A 1 70 ? -13.387 12.163 -0.284 1.00 28.89 70 SER A O 1
ATOM 509 N N . TYR A 1 71 ? -13.788 10.123 -1.147 1.00 36.03 71 TYR A N 1
ATOM 510 C CA . TYR A 1 71 ? -12.672 9.430 -0.510 1.00 36.03 71 TYR A CA 1
ATOM 511 C C . TYR A 1 71 ? -11.403 9.852 -1.250 1.00 36.03 71 TYR A C 1
ATOM 513 O O . TYR A 1 71 ? -10.946 9.199 -2.183 1.00 36.03 71 TYR A O 1
ATOM 521 N N . GLN A 1 72 ?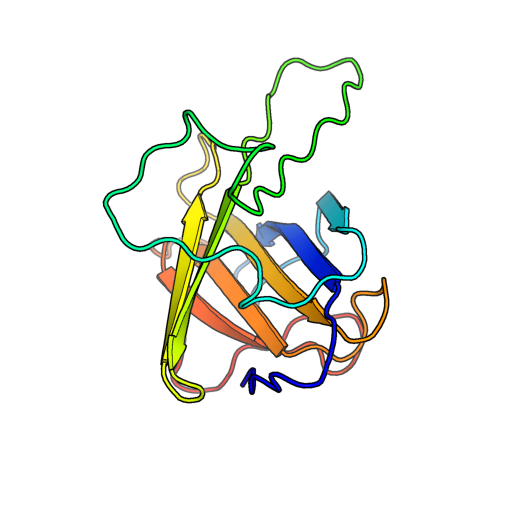 -10.862 11.013 -0.881 1.00 46.81 72 GLN A N 1
ATOM 522 C CA . GLN A 1 72 ? -9.611 11.537 -1.422 1.00 46.81 72 GLN A CA 1
ATOM 523 C C . GLN A 1 72 ? -8.424 10.807 -0.793 1.00 46.81 72 GLN A C 1
ATOM 525 O O . GLN A 1 72 ? -7.572 11.435 -0.165 1.00 46.81 72 GLN A O 1
ATOM 530 N N . ASN A 1 73 ? -8.395 9.483 -0.930 1.00 49.62 73 ASN A N 1
ATOM 531 C CA . ASN A 1 73 ? -7.224 8.702 -0.580 1.00 49.62 73 ASN A CA 1
ATOM 532 C C . ASN A 1 73 ? -6.163 8.996 -1.635 1.00 49.62 73 ASN A C 1
ATOM 534 O O . ASN A 1 73 ? -6.385 8.757 -2.822 1.00 49.62 73 ASN A O 1
ATOM 538 N N . LYS A 1 74 ? -5.052 9.590 -1.211 1.00 56.19 74 LYS A N 1
ATOM 539 C CA . LYS A 1 74 ? -3.940 9.959 -2.085 1.00 56.19 74 LYS A CA 1
ATOM 540 C C . LYS A 1 74 ? -2.696 9.250 -1.594 1.00 56.19 74 LYS A C 1
ATOM 542 O O . LYS A 1 74 ? -2.432 9.239 -0.391 1.00 56.19 74 LYS A O 1
ATOM 547 N N . ILE A 1 75 ? -1.945 8.707 -2.542 1.00 57.91 75 ILE A N 1
ATOM 548 C CA . ILE A 1 75 ? -0.563 8.311 -2.330 1.00 57.91 75 ILE A CA 1
ATOM 549 C C . ILE A 1 75 ? 0.338 9.114 -3.260 1.00 57.91 75 ILE A C 1
ATOM 551 O O . ILE A 1 75 ? 0.038 9.248 -4.447 1.00 57.91 75 ILE A O 1
ATOM 555 N N . ALA A 1 76 ? 1.426 9.640 -2.709 1.00 60.28 76 ALA A N 1
ATOM 556 C CA . ALA A 1 76 ? 2.570 10.105 -3.477 1.00 60.28 76 ALA A CA 1
ATOM 557 C C . ALA A 1 76 ? 3.777 9.228 -3.138 1.00 60.28 76 ALA A C 1
ATOM 559 O O . ALA A 1 76 ? 3.991 8.879 -1.975 1.00 60.28 76 ALA A O 1
ATOM 560 N N . ILE A 1 77 ? 4.530 8.857 -4.169 1.00 65.81 77 ILE A N 1
ATOM 561 C CA . ILE A 1 77 ? 5.728 8.025 -4.080 1.00 65.81 77 ILE A CA 1
ATOM 562 C C . ILE A 1 77 ? 6.826 8.815 -4.769 1.00 65.81 77 ILE A C 1
ATOM 564 O O . ILE A 1 77 ? 6.607 9.289 -5.878 1.00 65.81 77 ILE A O 1
ATOM 568 N N . HIS A 1 78 ? 7.959 8.977 -4.096 1.00 66.12 78 HIS A N 1
ATOM 569 C CA . HIS A 1 78 ? 9.141 9.612 -4.662 1.00 66.12 78 HIS A CA 1
ATOM 570 C C . HIS A 1 78 ? 10.349 8.725 -4.384 1.00 66.12 78 HIS A C 1
ATOM 572 O O . HIS A 1 78 ? 10.726 8.534 -3.221 1.00 66.12 78 HIS A O 1
ATOM 578 N N . VAL A 1 79 ? 10.929 8.158 -5.442 1.00 69.12 79 VAL A N 1
ATOM 579 C CA . VAL A 1 79 ? 12.115 7.306 -5.352 1.00 69.12 79 VAL A CA 1
ATOM 580 C C . VAL A 1 79 ? 13.348 8.206 -5.326 1.00 69.12 79 VAL A C 1
ATOM 582 O O . VAL A 1 79 ? 13.739 8.786 -6.333 1.00 69.12 79 VAL A O 1
ATOM 585 N N . ILE A 1 80 ? 13.969 8.339 -4.154 1.00 71.00 80 ILE A N 1
ATOM 586 C CA . ILE A 1 80 ? 15.164 9.176 -3.966 1.00 71.00 80 ILE A CA 1
ATOM 587 C C . ILE A 1 80 ? 16.417 8.384 -4.364 1.00 71.00 80 ILE A C 1
ATOM 589 O O . ILE A 1 80 ? 17.306 8.904 -5.034 1.00 71.00 80 ILE A O 1
ATOM 593 N N . SER A 1 81 ? 16.479 7.117 -3.954 1.00 72.44 81 SER A N 1
ATOM 594 C CA . SER A 1 81 ? 17.486 6.130 -4.355 1.00 72.44 81 SER A CA 1
ATOM 595 C C . SER A 1 81 ? 16.893 4.718 -4.231 1.00 72.44 81 SER A C 1
ATOM 597 O O . SER A 1 81 ? 15.797 4.571 -3.681 1.00 72.44 81 SER A O 1
ATOM 599 N N . PRO A 1 82 ? 17.581 3.659 -4.694 1.00 74.88 82 PRO A N 1
ATOM 600 C CA . PRO A 1 82 ? 17.131 2.283 -4.470 1.00 74.88 82 PRO A CA 1
ATOM 601 C C . PRO A 1 82 ? 16.884 1.938 -2.990 1.00 74.88 82 PRO A C 1
ATOM 603 O O . PRO A 1 82 ? 16.034 1.109 -2.676 1.00 74.88 82 PRO A O 1
ATOM 606 N N . GLU A 1 83 ? 17.593 2.602 -2.077 1.00 79.31 83 GLU A N 1
ATOM 607 C CA . GLU A 1 83 ? 17.526 2.404 -0.627 1.00 79.31 83 GLU A CA 1
ATOM 608 C C . GLU A 1 83 ? 16.603 3.404 0.088 1.00 79.31 83 GLU A C 1
ATOM 610 O O . GLU A 1 83 ? 16.374 3.274 1.290 1.00 79.31 83 GLU A O 1
ATOM 615 N N . SER A 1 84 ? 16.095 4.423 -0.613 1.00 76.75 84 SER A N 1
ATOM 616 C CA . SER A 1 84 ? 15.348 5.523 -0.006 1.00 76.75 84 SER A CA 1
ATOM 617 C C . SER A 1 84 ? 14.154 5.923 -0.859 1.00 76.75 84 SER A C 1
ATOM 619 O O . SER A 1 84 ? 14.291 6.480 -1.950 1.00 76.75 84 SER A O 1
ATOM 621 N N . ILE A 1 85 ? 12.958 5.669 -0.331 1.00 74.12 85 ILE A N 1
ATOM 622 C CA . ILE A 1 85 ? 11.695 6.044 -0.963 1.00 74.12 85 ILE A CA 1
ATOM 623 C C . ILE A 1 85 ? 10.870 6.833 0.039 1.00 74.12 85 ILE A C 1
ATOM 625 O O . ILE A 1 85 ? 10.698 6.429 1.191 1.00 74.12 85 ILE A O 1
ATOM 629 N N . ARG A 1 86 ? 10.342 7.967 -0.415 1.00 72.31 86 ARG A N 1
ATOM 630 C CA . ARG A 1 86 ? 9.404 8.774 0.356 1.00 72.31 86 ARG A CA 1
ATOM 631 C C . ARG A 1 86 ? 7.979 8.432 -0.054 1.00 72.31 86 ARG A C 1
ATOM 633 O O . ARG A 1 86 ? 7.641 8.480 -1.235 1.00 72.31 86 ARG A O 1
ATOM 640 N N . PHE A 1 87 ? 7.149 8.157 0.948 1.00 71.50 87 PHE A N 1
ATOM 641 C CA . PHE A 1 87 ? 5.720 7.914 0.793 1.00 71.50 87 PHE A CA 1
ATOM 642 C C . PHE A 1 87 ? 4.921 8.981 1.531 1.00 71.50 87 PHE A C 1
ATOM 644 O O . PHE A 1 87 ? 5.252 9.341 2.661 1.00 71.50 87 PHE A O 1
ATOM 651 N N . GLU A 1 88 ? 3.841 9.449 0.917 1.00 69.12 88 GLU A N 1
ATOM 652 C CA . GLU A 1 88 ? 2.858 10.307 1.574 1.00 69.12 88 GLU A CA 1
ATOM 653 C C . GLU A 1 88 ? 1.474 9.698 1.395 1.00 69.12 88 GLU A C 1
ATOM 655 O O . GLU A 1 88 ? 1.011 9.522 0.271 1.00 69.12 88 GLU A O 1
ATOM 660 N N . LEU A 1 89 ? 0.819 9.375 2.511 1.00 71.06 89 LEU A N 1
ATOM 661 C CA . LEU A 1 89 ? -0.536 8.834 2.553 1.00 71.06 89 LEU A CA 1
ATOM 662 C C . LEU A 1 89 ? -1.474 9.901 3.110 1.00 71.06 89 LEU A C 1
ATOM 664 O O . LEU A 1 89 ? -1.254 10.429 4.197 1.00 71.06 89 LEU A O 1
ATOM 668 N N . THR A 1 90 ? -2.535 10.224 2.377 1.00 69.38 90 THR A N 1
ATOM 669 C CA . THR A 1 90 ? -3.572 11.158 2.835 1.00 69.38 90 THR A CA 1
ATOM 670 C C . THR A 1 90 ? -4.936 10.516 2.687 1.00 69.38 90 THR A C 1
ATOM 672 O O . THR A 1 90 ? -5.236 9.967 1.634 1.00 69.38 90 THR A O 1
ATOM 675 N N . MET A 1 91 ? -5.778 10.638 3.710 1.00 66.56 91 MET A N 1
ATOM 676 C CA . MET A 1 91 ? -7.179 10.225 3.690 1.00 66.56 91 MET A CA 1
ATOM 677 C C . MET A 1 91 ? -8.031 11.353 4.259 1.00 66.56 91 MET A C 1
ATOM 679 O O . MET A 1 91 ? -7.748 11.873 5.337 1.00 66.56 91 MET A O 1
ATOM 683 N N . LYS A 1 92 ? -9.108 11.717 3.559 1.00 64.62 92 LYS A N 1
ATOM 684 C CA . LYS A 1 92 ? -10.120 12.616 4.117 1.00 64.62 92 LYS A CA 1
ATOM 685 C C . LYS A 1 92 ? -11.083 11.798 4.973 1.00 64.62 92 LYS A C 1
ATOM 687 O O . LYS A 1 92 ? -11.876 11.032 4.439 1.00 64.62 92 LYS A O 1
ATOM 692 N N . THR A 1 93 ? -11.035 11.984 6.286 1.00 64.31 93 THR A N 1
ATOM 693 C CA . THR A 1 93 ? -11.932 11.318 7.234 1.00 64.31 93 THR A CA 1
ATOM 694 C C . THR A 1 93 ? -12.299 12.260 8.378 1.00 64.31 93 THR A C 1
ATOM 696 O O . THR A 1 93 ? -11.531 13.159 8.712 1.00 64.31 93 THR A O 1
ATOM 699 N N . ILE A 1 94 ? -13.482 12.064 8.963 1.00 65.75 94 ILE A N 1
ATOM 700 C CA . ILE A 1 94 ? -13.859 12.673 10.249 1.00 65.75 94 ILE A CA 1
ATOM 701 C C . ILE A 1 94 ? -13.525 11.754 11.433 1.00 65.75 94 ILE A C 1
ATOM 703 O O . ILE A 1 94 ? -13.593 12.182 12.580 1.00 65.75 94 ILE A O 1
ATOM 707 N N . ALA A 1 95 ? -13.185 10.489 11.161 1.00 67.38 95 ALA A N 1
ATOM 708 C CA . ALA A 1 95 ? -12.774 9.536 12.177 1.00 67.38 95 ALA A CA 1
ATOM 709 C C . ALA A 1 95 ? -11.344 9.849 12.623 1.00 67.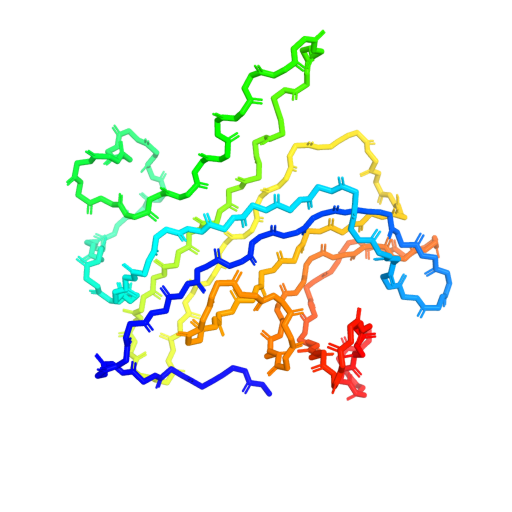38 95 ALA A C 1
ATOM 711 O O . ALA A 1 95 ? -10.423 9.872 11.809 1.00 67.38 95 ALA A O 1
ATOM 712 N N . THR A 1 96 ? -11.166 10.073 13.920 1.00 65.31 96 THR A N 1
ATOM 713 C CA . THR A 1 96 ? -9.860 10.327 14.547 1.00 65.31 96 THR A CA 1
ATOM 714 C C . THR A 1 96 ? -9.271 9.085 15.218 1.00 65.31 96 THR A C 1
ATOM 716 O O . THR A 1 96 ? -8.120 9.109 15.640 1.00 65.31 96 THR A O 1
ATOM 719 N N . ALA A 1 97 ? -10.045 8.001 15.297 1.00 73.69 97 ALA A N 1
ATOM 720 C CA . ALA A 1 97 ? -9.650 6.705 15.831 1.00 73.69 97 ALA A CA 1
ATOM 721 C C . ALA A 1 97 ? -10.403 5.588 15.093 1.00 73.69 97 ALA A C 1
ATOM 723 O O . ALA A 1 97 ? -11.406 5.841 14.422 1.00 73.69 97 ALA A O 1
ATOM 724 N N . SER A 1 98 ? -9.951 4.348 15.269 1.00 84.81 98 SER A N 1
ATOM 725 C CA . SER A 1 98 ? -10.553 3.144 14.682 1.00 84.81 98 SER A CA 1
ATOM 726 C C . SER A 1 98 ? -10.576 3.131 13.144 1.00 84.81 98 SER A C 1
ATOM 728 O O . SER A 1 98 ? -11.542 2.665 12.537 1.00 84.81 98 SER A O 1
ATOM 730 N N . VAL A 1 99 ? -9.540 3.673 12.497 1.00 86.00 99 VAL A N 1
ATOM 731 C CA . VAL A 1 99 ? -9.487 3.872 11.039 1.00 86.00 99 VAL A CA 1
ATOM 732 C C . VAL A 1 99 ? -8.091 3.602 10.487 1.00 86.00 99 VAL A C 1
ATOM 734 O O . VAL A 1 99 ? -7.096 3.828 11.178 1.00 86.00 99 VAL A O 1
ATOM 737 N N . TYR A 1 100 ? -8.007 3.148 9.236 1.00 88.44 100 TYR A N 1
ATOM 738 C CA . TYR A 1 100 ? -6.738 3.018 8.526 1.00 88.44 100 TYR A CA 1
ATOM 739 C C . TYR A 1 100 ? -6.822 3.373 7.038 1.00 88.44 100 TYR A C 1
ATOM 741 O O . TYR A 1 100 ? -7.862 3.214 6.393 1.00 88.44 100 TYR A O 1
ATOM 749 N N . LEU A 1 101 ? -5.675 3.785 6.498 1.00 85.31 101 LEU A N 1
ATOM 750 C CA . LEU A 1 101 ? -5.336 3.802 5.078 1.00 85.31 101 LEU A CA 1
ATOM 751 C C . LEU A 1 101 ? -4.048 2.995 4.896 1.00 85.31 101 LEU A C 1
ATOM 753 O O . LEU A 1 101 ? -3.064 3.251 5.579 1.00 85.31 101 LEU A O 1
ATOM 757 N N . ALA A 1 102 ? -4.044 2.041 3.977 1.00 87.69 102 ALA A N 1
ATOM 758 C CA . ALA A 1 102 ? -2.915 1.165 3.711 1.00 87.69 102 ALA A CA 1
ATOM 759 C C . ALA A 1 102 ? -2.592 1.118 2.218 1.00 87.69 102 ALA A C 1
ATOM 761 O O . ALA A 1 102 ? -3.491 1.204 1.378 1.00 87.69 102 ALA A O 1
ATOM 762 N N . VAL A 1 103 ? -1.308 0.957 1.908 1.00 85.56 103 VAL A N 1
ATOM 763 C CA . VAL A 1 103 ? -0.801 0.696 0.564 1.00 85.56 103 VAL A CA 1
ATOM 764 C C . VAL A 1 103 ? 0.003 -0.600 0.527 1.00 85.56 103 VAL A C 1
ATOM 766 O O . VAL A 1 103 ? 0.828 -0.853 1.404 1.00 85.56 103 VAL A O 1
ATOM 769 N N . GLY A 1 104 ? -0.222 -1.395 -0.515 1.00 88.06 104 GLY A N 1
ATOM 770 C CA . GLY A 1 104 ? 0.639 -2.496 -0.930 1.00 88.06 104 GLY A CA 1
ATOM 771 C C . GLY A 1 104 ? 1.233 -2.244 -2.315 1.00 88.06 104 GLY A C 1
ATOM 772 O O . GLY A 1 104 ? 0.593 -1.639 -3.179 1.00 88.06 104 GLY A O 1
ATOM 773 N N . PHE A 1 105 ? 2.451 -2.735 -2.523 1.00 86.25 105 PHE A N 1
ATOM 774 C CA . PHE A 1 105 ? 3.113 -2.784 -3.826 1.00 86.25 105 PHE A CA 1
ATOM 775 C C . PHE A 1 105 ? 3.196 -4.241 -4.262 1.00 86.25 105 PHE A C 1
ATOM 777 O O . PHE A 1 105 ? 3.895 -5.026 -3.621 1.00 86.25 105 PHE A O 1
ATOM 784 N N . SER A 1 106 ? 2.478 -4.604 -5.325 1.00 89.00 106 SER A N 1
ATOM 785 C CA . SER A 1 106 ? 2.385 -5.995 -5.784 1.00 89.00 106 SER A CA 1
ATOM 786 C C . SER A 1 106 ? 2.888 -6.169 -7.214 1.00 89.00 106 SER A C 1
ATOM 788 O O . SER A 1 106 ? 2.830 -5.246 -8.026 1.00 89.00 106 SER A O 1
ATOM 790 N N . SER A 1 107 ? 3.375 -7.367 -7.533 1.00 90.12 107 SER A N 1
ATOM 791 C CA . SER A 1 107 ? 3.648 -7.809 -8.906 1.00 90.12 107 SER A CA 1
ATOM 792 C C . SER A 1 107 ? 2.370 -8.170 -9.674 1.00 90.12 107 SER A C 1
ATOM 794 O O . SER A 1 107 ? 2.400 -8.261 -10.902 1.00 90.12 107 SER A O 1
ATOM 796 N N . ASP A 1 108 ? 1.245 -8.345 -8.977 1.00 89.81 108 ASP A N 1
ATOM 797 C CA . ASP A 1 108 ? -0.069 -8.622 -9.549 1.00 89.81 108 ASP A CA 1
ATOM 798 C C . ASP A 1 108 ? -1.141 -7.645 -9.035 1.00 89.81 108 ASP A C 1
ATOM 800 O O . ASP A 1 108 ? -0.885 -6.753 -8.231 1.00 89.81 108 ASP A O 1
ATOM 804 N N . ASN A 1 109 ? -2.369 -7.772 -9.535 1.00 84.69 109 ASN A N 1
ATOM 805 C CA . ASN A 1 109 ? -3.469 -6.881 -9.169 1.00 84.69 109 ASN A CA 1
ATOM 806 C C . ASN A 1 109 ? -4.245 -7.339 -7.918 1.00 84.69 109 ASN A C 1
ATOM 808 O O . ASN A 1 109 ? -5.418 -6.979 -7.772 1.00 84.69 109 ASN A O 1
ATOM 812 N N . LYS A 1 110 ? -3.640 -8.152 -7.042 1.00 85.56 110 LYS A N 1
ATOM 813 C CA . LYS A 1 110 ? -4.302 -8.752 -5.879 1.00 85.56 110 LYS A CA 1
ATOM 814 C C . LYS A 1 110 ? -3.592 -8.359 -4.586 1.00 85.56 110 LYS A C 1
ATOM 816 O O . LYS A 1 110 ? -2.374 -8.300 -4.534 1.00 85.56 110 LYS A O 1
ATOM 821 N N . MET A 1 111 ? -4.377 -8.127 -3.529 1.00 72.12 111 MET A N 1
ATOM 822 C CA . MET A 1 111 ? -3.874 -8.120 -2.148 1.00 72.12 111 MET A CA 1
ATOM 823 C C . MET A 1 111 ? -3.786 -9.573 -1.656 1.00 72.12 111 MET A C 1
ATOM 825 O O . MET A 1 111 ? -4.705 -10.066 -0.998 1.00 72.12 111 MET A O 1
ATOM 829 N N . GLY A 1 112 ? -2.752 -10.289 -2.091 1.00 77.81 112 GLY A N 1
ATOM 830 C CA . GLY A 1 112 ? -2.329 -11.572 -1.548 1.00 77.81 112 GLY A CA 1
ATOM 831 C C . GLY A 1 112 ? -1.215 -11.408 -0.509 1.00 77.81 112 GLY A C 1
ATOM 832 O O . GLY A 1 112 ? -1.456 -10.968 0.613 1.00 77.81 112 GLY A O 1
ATOM 833 N N . GLN A 1 113 ? 0.001 -11.826 -0.868 1.00 85.00 113 GLN A N 1
ATOM 834 C CA . GLN A 1 113 ? 1.153 -11.874 0.034 1.00 85.00 113 GLN A CA 1
ATOM 835 C C . GLN A 1 113 ? 2.074 -10.656 -0.112 1.00 85.00 113 GLN A C 1
ATOM 837 O O . GLN A 1 113 ? 3.221 -10.778 -0.544 1.00 85.00 113 GLN A O 1
ATOM 842 N N . GLU A 1 114 ? 1.580 -9.468 0.235 1.00 83.19 114 GLU A N 1
ATOM 843 C CA . GLU A 1 114 ? 2.327 -8.222 0.050 1.00 83.19 114 GLU A CA 1
ATOM 844 C C . GLU A 1 114 ? 2.896 -7.670 1.357 1.00 83.19 114 GLU A C 1
ATOM 846 O O . GLU A 1 114 ? 2.339 -7.828 2.447 1.00 83.19 114 GLU A O 1
ATOM 851 N N . SER A 1 115 ? 4.002 -6.935 1.224 1.00 87.56 115 SER A N 1
ATOM 852 C CA . SER A 1 115 ? 4.376 -5.947 2.235 1.00 87.56 115 SER A CA 1
ATOM 853 C C . SER A 1 115 ? 3.410 -4.769 2.165 1.00 87.56 115 SER A C 1
ATOM 855 O O . SER A 1 115 ? 3.082 -4.285 1.081 1.00 87.56 115 SER A O 1
ATOM 857 N N . VAL A 1 116 ? 2.989 -4.298 3.332 1.00 89.19 116 VAL A N 1
ATOM 858 C CA . VAL A 1 116 ? 1.996 -3.243 3.495 1.00 89.19 116 VAL A CA 1
ATOM 859 C C . VAL A 1 116 ? 2.608 -2.101 4.297 1.00 89.19 116 VAL A C 1
ATOM 861 O O . VAL A 1 116 ? 3.335 -2.309 5.269 1.00 89.19 116 VAL A O 1
ATOM 864 N N . ILE A 1 117 ? 2.319 -0.878 3.875 1.00 88.00 117 ILE A N 1
ATOM 865 C CA . ILE A 1 117 ? 2.577 0.333 4.649 1.00 88.00 117 ILE A CA 1
ATOM 866 C C . ILE A 1 117 ? 1.213 0.896 5.018 1.00 88.00 117 ILE A C 1
ATOM 868 O O . ILE A 1 117 ? 0.398 1.165 4.136 1.00 88.00 117 ILE A O 1
ATOM 872 N N . GLU A 1 118 ? 0.947 1.070 6.306 1.00 87.56 118 GLU A N 1
ATOM 873 C CA . GLU A 1 118 ? -0.323 1.609 6.788 1.00 87.56 118 GLU A CA 1
ATOM 874 C C . GLU A 1 118 ? -0.132 2.900 7.574 1.00 87.56 118 GLU A C 1
ATOM 876 O O . GLU A 1 118 ? 0.878 3.106 8.237 1.00 87.56 118 GLU A O 1
ATOM 881 N N . CYS A 1 119 ? -1.150 3.748 7.522 1.00 85.81 119 CYS A N 1
ATOM 882 C CA . CYS A 1 119 ? -1.396 4.838 8.444 1.00 85.81 119 CYS A CA 1
ATOM 883 C C . CYS A 1 119 ? -2.705 4.514 9.167 1.00 85.81 119 CYS A C 1
ATOM 885 O O . CYS A 1 119 ? -3.767 4.467 8.538 1.00 85.81 119 CYS A O 1
ATOM 887 N N . SER A 1 120 ? -2.631 4.209 10.459 1.00 87.50 120 SER A N 1
ATOM 888 C CA . SER A 1 120 ? -3.746 3.627 11.204 1.00 87.50 120 SER A CA 1
ATOM 889 C C . SER A 1 120 ? -3.820 4.141 12.639 1.00 87.50 120 SER A C 1
ATOM 891 O O . SER A 1 120 ? -2.831 4.582 13.224 1.00 87.50 120 SER A O 1
ATOM 893 N N . ALA A 1 121 ? -5.028 4.120 13.195 1.00 87.62 121 ALA A N 1
ATOM 894 C CA . ALA A 1 121 ? -5.315 4.454 14.583 1.00 87.62 121 ALA A CA 1
ATOM 895 C C . ALA A 1 121 ? -6.201 3.350 15.158 1.00 87.62 121 ALA A C 1
ATOM 897 O O . ALA A 1 121 ? -7.376 3.278 14.797 1.00 87.62 121 ALA A O 1
ATOM 898 N N . LEU A 1 122 ? -5.661 2.491 16.030 1.00 87.12 122 LEU A N 1
ATOM 899 C CA . LEU A 1 122 ? -6.476 1.491 16.731 1.00 87.12 122 LEU A CA 1
ATOM 900 C C . LEU A 1 122 ? -7.408 2.161 17.751 1.00 87.12 122 LEU A C 1
ATOM 902 O O . LEU A 1 122 ? -7.333 3.369 17.989 1.00 87.12 122 LEU 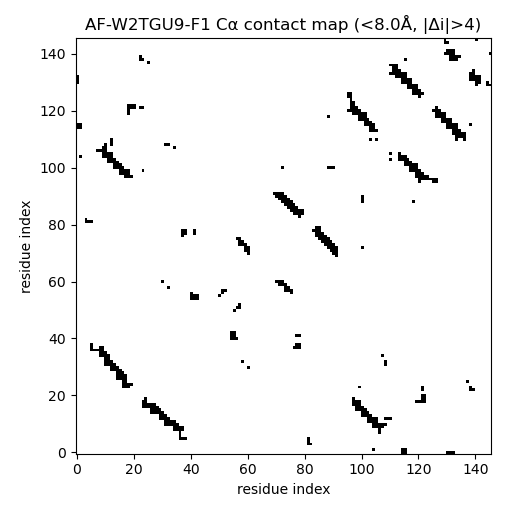A O 1
ATOM 906 N N . THR A 1 123 ? -8.313 1.391 18.352 1.00 84.44 123 THR A N 1
ATOM 907 C CA . THR A 1 123 ? -9.227 1.912 19.374 1.00 84.44 123 THR A CA 1
ATOM 908 C C . THR A 1 123 ? -8.439 2.579 20.502 1.00 84.44 123 THR A C 1
ATOM 910 O O . THR A 1 123 ? -7.589 1.958 21.136 1.00 84.44 123 THR A O 1
ATOM 913 N N . GLY A 1 124 ? -8.704 3.866 20.737 1.00 83.19 124 GLY A N 1
ATOM 914 C CA . GLY A 1 124 ? -8.029 4.646 21.779 1.00 83.19 124 GLY A CA 1
ATOM 915 C C . GLY A 1 124 ? -6.556 4.979 21.505 1.00 83.19 124 GLY A C 1
ATOM 916 O O . GLY A 1 124 ? -5.909 5.546 22.380 1.00 83.19 124 GLY A O 1
ATOM 917 N N . GLN A 1 125 ? -6.025 4.661 20.320 1.00 85.12 125 GLN A N 1
ATOM 918 C CA . GLN A 1 125 ? -4.653 4.982 19.926 1.00 85.12 125 GLN A CA 1
ATOM 919 C C . GLN A 1 125 ? -4.614 6.154 18.943 1.00 85.12 125 GLN A C 1
ATOM 921 O O . GLN A 1 125 ? -5.536 6.367 18.155 1.00 85.12 125 GLN A O 1
ATOM 926 N N . SER A 1 126 ? -3.513 6.902 18.975 1.00 84.44 126 SER A N 1
ATOM 927 C CA . SER A 1 126 ? -3.239 7.958 18.001 1.00 84.44 126 SER A CA 1
ATOM 928 C C . SER A 1 126 ? -2.918 7.380 16.623 1.00 84.44 126 SER A C 1
ATOM 930 O O . SER A 1 126 ? -2.401 6.270 16.495 1.00 84.44 126 SER A O 1
ATOM 932 N N . LEU A 1 127 ? -3.173 8.178 15.586 1.00 80.06 127 LEU A N 1
ATOM 933 C CA . LEU A 1 127 ? -2.773 7.857 14.220 1.00 80.06 127 LEU A CA 1
ATOM 934 C C . LEU A 1 127 ? -1.245 7.741 14.118 1.00 80.06 127 LEU A C 1
ATOM 936 O O . LEU A 1 127 ? -0.518 8.624 14.575 1.00 80.06 127 LEU A O 1
ATOM 940 N N . SER A 1 128 ? -0.763 6.668 13.499 1.00 84.19 128 SER A N 1
ATOM 941 C CA . SER A 1 128 ? 0.664 6.424 13.285 1.00 84.19 128 SER A CA 1
ATOM 942 C C . SER A 1 128 ? 0.902 5.617 12.009 1.00 84.19 128 SER A C 1
ATOM 944 O O . SER A 1 128 ? 0.008 4.911 11.538 1.00 84.19 128 SER A O 1
ATOM 946 N N . MET A 1 129 ? 2.100 5.746 11.428 1.00 83.81 129 MET A N 1
ATOM 947 C CA . MET A 1 129 ? 2.513 4.897 10.310 1.00 83.81 129 MET A CA 1
ATOM 948 C C . MET A 1 129 ? 3.154 3.608 10.815 1.00 83.81 129 MET A C 1
ATOM 950 O O . MET A 1 129 ? 3.883 3.641 11.806 1.00 83.81 129 MET A O 1
ATOM 954 N N . LYS A 1 130 ? 2.883 2.496 10.128 1.00 86.75 130 LYS A N 1
ATOM 955 C CA . LYS A 1 130 ? 3.356 1.156 10.484 1.00 86.75 130 LYS A CA 1
ATOM 956 C C . LYS A 1 130 ? 3.765 0.386 9.236 1.00 86.75 130 LYS A C 1
ATOM 958 O O . LYS A 1 130 ? 3.099 0.468 8.201 1.00 86.75 130 LYS A O 1
ATOM 963 N N . PHE A 1 131 ? 4.817 -0.414 9.362 1.00 87.06 131 PHE A N 1
ATOM 964 C CA . PHE A 1 131 ? 5.123 -1.461 8.396 1.00 87.06 131 PHE A CA 1
ATOM 965 C C . PHE A 1 131 ? 4.445 -2.769 8.816 1.00 87.06 131 PHE A C 1
ATOM 967 O O . PHE A 1 131 ? 4.553 -3.228 9.955 1.00 87.06 131 PHE A O 1
ATOM 974 N N . SER A 1 132 ? 3.735 -3.382 7.879 1.00 89.31 132 SER A N 1
ATOM 975 C CA . SER A 1 132 ? 3.002 -4.628 8.074 1.00 89.31 132 SER A CA 1
ATOM 976 C C . SER A 1 132 ? 3.121 -5.516 6.832 1.00 89.31 132 SER A C 1
ATOM 978 O O . SER A 1 132 ? 3.826 -5.197 5.870 1.00 89.31 132 SER A O 1
ATOM 980 N N . TYR A 1 133 ? 2.514 -6.695 6.865 1.00 89.69 133 TYR A N 1
ATOM 981 C CA . TYR A 1 133 ? 2.471 -7.606 5.726 1.00 89.69 133 TYR A CA 1
ATOM 982 C C . TYR A 1 133 ? 1.223 -8.481 5.784 1.00 89.69 133 TYR A C 1
ATOM 984 O O . TYR A 1 133 ? 0.656 -8.711 6.852 1.00 89.69 133 TYR A O 1
ATOM 992 N N . ASN A 1 134 ? 0.811 -8.994 4.633 1.00 87.56 134 ASN A N 1
ATOM 993 C CA . ASN A 1 134 ? -0.248 -9.986 4.538 1.00 87.56 134 ASN A CA 1
ATOM 994 C C . ASN A 1 134 ? 0.404 -11.361 4.305 1.00 87.56 134 ASN A C 1
ATOM 996 O O . ASN A 1 134 ? 0.942 -11.592 3.233 1.00 87.56 134 ASN A O 1
ATOM 1000 N N . PRO A 1 135 ? 0.409 -12.305 5.262 1.00 82.38 135 PRO A N 1
ATOM 1001 C CA . PRO A 1 135 ? 0.831 -13.682 4.979 1.00 82.38 135 PRO A CA 1
ATOM 1002 C C . PRO A 1 135 ? -0.211 -14.465 4.164 1.00 82.38 135 PRO A C 1
ATOM 1004 O O . PRO A 1 135 ? 0.107 -15.487 3.566 1.00 82.38 135 PRO A O 1
ATOM 1007 N N . THR A 1 136 ? -1.469 -14.015 4.173 1.00 83.19 136 THR A N 1
ATOM 1008 C CA . THR A 1 136 ? -2.576 -14.563 3.374 1.00 83.19 136 THR A CA 1
ATOM 1009 C C . THR A 1 136 ? -3.529 -13.430 2.984 1.00 83.19 136 THR A C 1
ATOM 1011 O O . THR A 1 136 ? -3.190 -12.628 2.135 1.00 83.19 136 THR A O 1
ATOM 1014 N N . THR A 1 137 ? -4.697 -13.307 3.616 1.00 78.25 137 THR A N 1
ATOM 1015 C CA . THR A 1 137 ? -5.688 -12.245 3.352 1.00 78.25 137 THR A CA 1
ATOM 1016 C C . THR A 1 137 ? -5.903 -11.329 4.555 1.00 78.25 137 THR A C 1
ATOM 1018 O O . THR A 1 137 ? -6.809 -10.497 4.554 1.00 78.25 137 THR A O 1
ATOM 1021 N N . LYS A 1 138 ? -5.118 -11.515 5.621 1.00 84.62 138 LYS A N 1
ATOM 1022 C CA . LYS A 1 138 ? -5.191 -10.730 6.853 1.00 84.62 138 LYS A CA 1
ATOM 1023 C C . LYS A 1 138 ? -3.866 -10.023 7.083 1.00 84.62 138 LYS A C 1
ATOM 1025 O O . LYS A 1 138 ? -2.821 -10.652 6.965 1.00 84.62 138 LYS A O 1
ATOM 1030 N N . ASN A 1 139 ? -3.933 -8.753 7.461 1.00 88.62 139 ASN A N 1
ATOM 1031 C CA . ASN A 1 139 ? -2.761 -7.968 7.808 1.00 88.62 139 ASN A CA 1
ATOM 1032 C C . ASN A 1 139 ? -2.147 -8.400 9.150 1.00 88.62 139 ASN A C 1
ATOM 1034 O O . ASN A 1 139 ? -2.863 -8.720 10.103 1.00 88.62 139 ASN A O 1
ATOM 1038 N N . VAL A 1 140 ? -0.817 -8.391 9.208 1.00 89.56 140 VAL A N 1
ATOM 1039 C CA . VAL A 1 140 ? -0.003 -8.658 10.394 1.00 89.56 140 VAL A CA 1
ATOM 1040 C C . VAL A 1 140 ? 1.034 -7.546 10.535 1.00 89.56 140 VAL A C 1
ATOM 1042 O O . VAL A 1 140 ? 1.814 -7.293 9.615 1.00 89.56 140 VAL A O 1
ATOM 1045 N N . ARG A 1 141 ? 1.061 -6.886 11.698 1.00 86.88 141 ARG A N 1
ATOM 1046 C CA . ARG A 1 141 ? 2.078 -5.877 12.028 1.00 86.88 141 ARG A CA 1
ATOM 1047 C C . ARG A 1 141 ? 3.419 -6.530 12.336 1.00 86.88 141 ARG A C 1
ATOM 1049 O O . ARG A 1 141 ? 3.478 -7.635 12.875 1.00 86.88 141 ARG A O 1
ATOM 1056 N N . ILE A 1 142 ? 4.498 -5.836 11.995 1.00 83.88 142 ILE A N 1
ATOM 1057 C CA . ILE A 1 142 ? 5.845 -6.258 12.375 1.00 83.88 142 ILE A CA 1
ATOM 1058 C C . ILE A 1 142 ? 6.042 -5.953 13.874 1.00 83.88 142 ILE A C 1
ATOM 1060 O O . ILE A 1 142 ? 5.742 -4.837 14.299 1.00 83.88 142 ILE A O 1
ATOM 1064 N N . PRO A 1 143 ? 6.524 -6.907 14.695 1.00 80.69 143 PRO A N 1
ATOM 1065 C CA . PRO A 1 143 ? 6.764 -6.660 16.116 1.00 80.69 143 PRO A CA 1
ATOM 1066 C C . PRO A 1 143 ? 7.721 -5.486 16.349 1.00 80.69 143 PRO A C 1
ATOM 1068 O O . PRO A 1 143 ? 8.756 -5.390 15.693 1.00 80.69 143 PRO A O 1
ATOM 1071 N N . GLY A 1 144 ? 7.387 -4.613 17.303 1.00 74.31 144 GLY A N 1
ATOM 1072 C CA . GLY A 1 144 ? 8.188 -3.427 17.636 1.00 74.31 144 GLY A CA 1
ATOM 1073 C C . GLY A 1 144 ? 7.940 -2.210 16.739 1.00 74.31 144 GLY A C 1
ATOM 1074 O O . GLY A 1 144 ? 8.379 -1.116 17.077 1.00 74.31 144 GLY A O 1
ATOM 1075 N N . GLU A 1 145 ? 7.183 -2.375 15.656 1.00 67.19 145 GLU A N 1
ATOM 1076 C CA . GLU A 1 145 ? 6.634 -1.262 14.884 1.00 67.19 145 GLU A CA 1
ATOM 1077 C C . GLU A 1 145 ? 5.275 -0.814 15.445 1.00 67.19 145 GLU A C 1
ATOM 1079 O O . GLU A 1 145 ? 4.678 0.050 14.837 1.00 67.19 145 GLU A O 1
ATOM 1084 N N . GLU A 1 146 ? 4.767 -1.369 16.560 1.00 56.88 146 GLU A N 1
ATOM 1085 C CA . GLU A 1 146 ? 3.406 -1.172 17.126 1.00 56.88 146 GLU A CA 1
ATOM 1086 C C . GLU A 1 146 ? 3.032 0.251 17.541 1.00 56.88 146 GLU A C 1
ATOM 1088 O O . GLU A 1 146 ? 3.897 1.043 17.976 1.00 56.88 146 GLU A O 1
#

Foldseek 3Di:
DDADDQVAWWKKKKFKDFAEPVGDDQGPDIDIDPTGGLAQQDDDDDDDPPQDPPRHDWDQPPDDDDDPDRQRFTWHWHDPDSVDIDIDTDTDDPDQARMKMKIFIDSDRDLAWTWMWMFHHYVVGGTDIFTWTHNGSDIDGDPPRD

Sequence (146 aa):
VFTYDSSQPYYILLASGSTNDQGLNVHSHAVVSSSRFLGADDTPGSFDNSSCGSTKGCFIANNGNGMTVSYQNKIAIHVISPESIRFELTMKTIATASVYLAVGFSSDNKMGQESVIECSALTGQSLSMKFSYNPTTKNVRIPGEE

Secondary structure (DSSP, 8-state):
-----TTS-BEEEEEEEEEETTEEPPPSEEEEPPPB-GGGG---SS--GGGBTTTB---------SS------EEEEEEEETTEEEEEEE---S-SSSEEEEEEEESSSS-SS-EEEEEEE-TT---EEEEEE-SSSS-EEPTT--

Nearest PDB structures (foldseek):
  1ikp-assembly1_A  TM=2.339E-01  e=9.115E+00  Pseudomonas aeruginosa